Protein AF-A0A2H5V7M3-F1 (afdb_monomer_lite)

Foldseek 3Di:
DLVVLVVVLVVLVVVLVVLVPDPDPPLLVQLSVLQSQLSVLQNQLSVLVSCCVVPVDVVSVVSSVVSNVSSVVSVVVSVVSHDDDD

Secondary structure (DSSP, 8-state):
-HHHHHHHHHHHHHHHHHHHHS---GGGHHHHHHHHHHHHHHHHHHHHHHHHHHH--HHHHHHHHHHHHHHHHHHHHHHHHSPPP-

pLDDT: mean 95.89, std 6.27, range [55.72, 98.75]

Structure (mmCIF, N/CA/C/O backbone):
data_AF-A0A2H5V7M3-F1
#
_entry.id   AF-A0A2H5V7M3-F1
#
loop_
_atom_site.group_PDB
_atom_site.id
_atom_site.type_symbol
_atom_site.label_atom_id
_atom_site.label_alt_id
_atom_site.label_comp_id
_atom_site.label_asym_id
_atom_site.label_entity_id
_atom_site.label_seq_id
_atom_site.pdbx_PDB_ins_code
_atom_site.Cartn_x
_atom_site.Cartn_y
_atom_site.Cartn_z
_atom_site.occupancy
_atom_site.B_iso_or_equiv
_atom_site.auth_seq_id
_atom_site.auth_comp_id
_atom_site.auth_asym_id
_atom_site.auth_atom_id
_atom_site.pdbx_PDB_model_num
ATOM 1 N N . MET A 1 1 ? 4.116 -11.259 -14.638 1.00 84.38 1 MET A N 1
ATOM 2 C CA . MET A 1 1 ? 4.522 -10.292 -13.595 1.00 84.38 1 MET A CA 1
ATOM 3 C C . MET A 1 1 ? 3.590 -9.085 -13.555 1.00 84.38 1 MET A C 1
ATOM 5 O O . MET A 1 1 ? 2.828 -9.014 -12.609 1.00 84.38 1 MET A O 1
ATOM 9 N N . VAL A 1 2 ? 3.541 -8.219 -14.580 1.00 92.56 2 VAL A N 1
ATOM 10 C CA . VAL A 1 2 ? 2.662 -7.019 -14.590 1.00 92.56 2 VAL A CA 1
ATOM 11 C C . VAL A 1 2 ? 1.191 -7.335 -14.279 1.00 92.56 2 VAL A C 1
ATOM 13 O O . VAL A 1 2 ? 0.635 -6.732 -13.377 1.00 92.56 2 VAL A O 1
ATOM 16 N N . ARG A 1 3 ? 0.600 -8.364 -14.908 1.00 94.19 3 ARG A N 1
ATOM 17 C CA . ARG A 1 3 ? -0.783 -8.799 -14.603 1.00 94.19 3 ARG A CA 1
ATOM 18 C C . ARG A 1 3 ? -1.013 -9.184 -13.136 1.00 94.19 3 ARG A C 1
ATOM 20 O O . ARG A 1 3 ? -2.105 -8.988 -12.619 1.00 94.19 3 ARG A O 1
ATOM 27 N N . ALA A 1 4 ? -0.006 -9.763 -12.480 1.00 94.25 4 ALA A N 1
ATOM 28 C CA . ALA A 1 4 ? -0.110 -10.104 -11.064 1.00 94.25 4 ALA A CA 1
ATOM 29 C C . ALA A 1 4 ? -0.083 -8.834 -10.202 1.00 94.25 4 ALA A C 1
ATOM 31 O O . ALA A 1 4 ? -0.868 -8.730 -9.269 1.00 94.25 4 ALA A O 1
ATOM 32 N N . ILE A 1 5 ? 0.749 -7.851 -10.569 1.00 95.62 5 ILE A N 1
ATOM 33 C CA . ILE A 1 5 ? 0.794 -6.540 -9.907 1.00 95.62 5 ILE A CA 1
ATOM 34 C C . ILE A 1 5 ? -0.539 -5.801 -10.089 1.00 95.62 5 ILE A C 1
ATOM 36 O O . ILE A 1 5 ? -1.086 -5.304 -9.112 1.00 95.62 5 ILE A O 1
ATOM 40 N N . ASP A 1 6 ? -1.109 -5.804 -11.298 1.00 96.88 6 ASP A N 1
ATOM 41 C CA . ASP A 1 6 ? -2.429 -5.214 -11.564 1.00 96.88 6 ASP A CA 1
ATOM 42 C C . ASP A 1 6 ? -3.519 -5.848 -10.693 1.00 96.88 6 ASP A C 1
ATOM 44 O O . ASP A 1 6 ? -4.315 -5.141 -10.080 1.00 96.88 6 ASP A O 1
ATOM 48 N N . SER A 1 7 ? -3.519 -7.181 -10.570 1.00 96.88 7 SER A N 1
ATOM 49 C CA . SER A 1 7 ? -4.458 -7.871 -9.684 1.00 96.88 7 SER A CA 1
ATOM 50 C C . SER A 1 7 ? -4.274 -7.488 -8.213 1.00 96.88 7 SER A C 1
ATOM 52 O O . SER A 1 7 ? -5.272 -7.437 -7.495 1.00 96.88 7 SER A O 1
ATOM 54 N N . SER A 1 8 ? -3.042 -7.262 -7.747 1.00 95.56 8 SER A N 1
ATOM 55 C CA . SER A 1 8 ? -2.786 -6.798 -6.377 1.00 95.56 8 SER A CA 1
ATOM 56 C C . SER A 1 8 ? -3.296 -5.374 -6.170 1.00 95.56 8 SER A C 1
ATOM 58 O O . SER A 1 8 ? -4.028 -5.141 -5.214 1.00 95.56 8 SER A O 1
ATOM 60 N N . ILE A 1 9 ? -2.997 -4.456 -7.096 1.00 97.94 9 ILE A N 1
ATOM 61 C CA . ILE A 1 9 ? -3.476 -3.063 -7.077 1.00 97.94 9 ILE A CA 1
ATOM 62 C C . ILE A 1 9 ? -5.005 -3.025 -6.974 1.00 97.94 9 ILE A C 1
ATOM 64 O O . ILE A 1 9 ? -5.543 -2.386 -6.072 1.00 97.94 9 ILE A O 1
ATOM 68 N N . SER A 1 10 ? -5.715 -3.762 -7.837 1.00 98.00 10 SER A N 1
ATOM 69 C CA . SER A 1 10 ? -7.183 -3.806 -7.800 1.00 98.00 10 SER A CA 1
ATOM 70 C C . SER A 1 10 ? -7.717 -4.325 -6.464 1.00 98.00 10 SER A C 1
ATOM 72 O O . SER A 1 10 ? -8.627 -3.729 -5.896 1.00 98.00 10 SER A O 1
ATOM 74 N N . ARG A 1 11 ? -7.126 -5.395 -5.917 1.00 97.81 11 ARG A N 1
ATOM 75 C CA . ARG A 1 11 ? -7.554 -5.960 -4.627 1.00 97.81 11 ARG A CA 1
ATOM 76 C C . ARG A 1 11 ? -7.310 -5.007 -3.462 1.00 97.81 11 ARG A C 1
ATOM 78 O O . ARG A 1 11 ? -8.172 -4.886 -2.599 1.00 97.81 11 ARG A O 1
ATOM 85 N N . ILE A 1 12 ? -6.162 -4.332 -3.430 1.00 98.19 12 ILE A N 1
ATOM 86 C CA . ILE A 1 12 ? -5.849 -3.354 -2.381 1.00 98.19 12 ILE A CA 1
ATOM 87 C C . ILE A 1 12 ? -6.841 -2.190 -2.446 1.00 98.19 12 ILE A C 1
ATOM 89 O O . ILE A 1 12 ? -7.413 -1.824 -1.419 1.00 98.19 12 ILE A O 1
ATOM 93 N N . GLN A 1 13 ? -7.125 -1.672 -3.646 1.00 98.38 13 GLN A N 1
ATOM 94 C CA . GLN A 1 13 ? -8.121 -0.616 -3.833 1.00 98.38 13 GLN A CA 1
ATOM 95 C C . GLN A 1 13 ? -9.510 -1.045 -3.335 1.00 98.38 13 GLN A C 1
ATOM 97 O O . GLN A 1 13 ? -10.157 -0.297 -2.606 1.00 98.38 13 GLN A O 1
ATOM 102 N N . GLU A 1 14 ? -9.949 -2.268 -3.646 1.00 98.12 14 GLU A N 1
ATOM 103 C CA . GLU A 1 14 ? -11.219 -2.804 -3.139 1.00 98.12 14 GLU A CA 1
ATOM 104 C C . GLU A 1 14 ? -11.267 -2.867 -1.605 1.00 98.12 14 GLU A C 1
ATOM 106 O O . GLU A 1 14 ? -12.317 -2.624 -1.005 1.00 98.12 14 GLU A O 1
ATOM 111 N N . VAL A 1 15 ? -10.153 -3.210 -0.948 1.00 97.81 15 VAL A N 1
ATOM 112 C CA . VAL A 1 15 ? -10.074 -3.226 0.520 1.00 97.81 15 VAL A CA 1
ATOM 113 C C . VAL A 1 15 ? -10.138 -1.804 1.077 1.00 97.81 15 VAL A C 1
ATOM 115 O O . VAL A 1 15 ? -10.901 -1.568 2.013 1.00 97.81 15 VAL A O 1
ATOM 118 N N . ILE A 1 16 ? -9.418 -0.844 0.488 1.00 98.12 16 ILE A N 1
ATOM 119 C CA . ILE A 1 16 ? -9.482 0.575 0.880 1.00 98.12 16 ILE A CA 1
ATOM 120 C C . ILE A 1 16 ? -10.915 1.107 0.751 1.00 98.12 16 ILE A C 1
ATOM 122 O O . ILE A 1 16 ? -11.430 1.743 1.674 1.00 98.12 16 ILE A O 1
ATOM 126 N N . ASP A 1 17 ? -11.593 0.801 -0.354 1.00 97.75 17 ASP A N 1
ATOM 127 C CA . ASP A 1 17 ? -12.973 1.224 -0.594 1.00 97.75 17 ASP A CA 1
ATOM 128 C C . ASP A 1 17 ? -13.940 0.634 0.438 1.00 97.75 17 ASP A C 1
ATOM 130 O O . ASP A 1 17 ? -14.844 1.329 0.908 1.00 97.75 17 ASP A O 1
ATOM 134 N N . LYS A 1 18 ? -13.739 -0.631 0.834 1.00 97.00 18 LYS A N 1
ATOM 135 C CA . LYS A 1 18 ? -14.500 -1.264 1.922 1.00 97.00 18 LYS A CA 1
ATOM 136 C C . LYS A 1 18 ? -14.229 -0.578 3.260 1.00 97.00 18 LYS A C 1
ATOM 138 O O . LYS A 1 18 ? -15.183 -0.240 3.954 1.00 97.00 18 LYS A O 1
ATOM 143 N N . LEU A 1 19 ? -12.964 -0.313 3.599 1.00 96.00 19 LEU A N 1
ATOM 144 C CA . LEU A 1 19 ? -12.585 0.388 4.834 1.00 96.00 19 LEU A CA 1
ATOM 145 C C . LEU A 1 19 ? -13.219 1.777 4.935 1.00 96.00 19 LEU A C 1
ATOM 147 O O . LEU A 1 19 ? -13.654 2.171 6.012 1.00 96.00 19 LEU A O 1
ATOM 151 N N . ASN A 1 20 ? -13.322 2.502 3.822 1.00 94.50 20 ASN A N 1
ATOM 152 C CA . ASN A 1 20 ? -13.932 3.832 3.790 1.00 94.50 20 ASN A CA 1
ATOM 153 C C . ASN A 1 20 ? -15.453 3.833 3.996 1.00 94.50 20 ASN A C 1
ATOM 155 O O . ASN A 1 20 ? -16.015 4.879 4.310 1.00 94.50 20 ASN A O 1
ATOM 159 N N . ARG A 1 21 ? -16.121 2.691 3.805 1.00 95.88 21 ARG A N 1
ATOM 160 C CA . ARG A 1 21 ? -17.580 2.544 3.948 1.00 95.88 21 ARG A CA 1
ATOM 161 C C . ARG A 1 21 ? -17.991 1.839 5.237 1.00 95.88 21 ARG A C 1
ATOM 163 O O . ARG A 1 21 ? -19.182 1.765 5.523 1.00 95.88 21 ARG A O 1
ATOM 170 N N . LEU A 1 22 ? -17.034 1.279 5.973 1.00 93.81 22 LEU A N 1
ATOM 171 C CA . LEU A 1 22 ? -17.305 0.596 7.228 1.00 93.81 22 LEU A CA 1
ATOM 172 C C . LEU A 1 22 ? -17.679 1.608 8.310 1.00 93.81 22 LEU A C 1
ATOM 174 O O . LEU A 1 22 ? -16.996 2.615 8.500 1.00 93.81 22 LEU A O 1
ATOM 178 N N . ASP A 1 23 ? -18.737 1.296 9.052 1.00 95.88 23 ASP A N 1
ATOM 179 C CA . ASP A 1 23 ? -19.013 1.9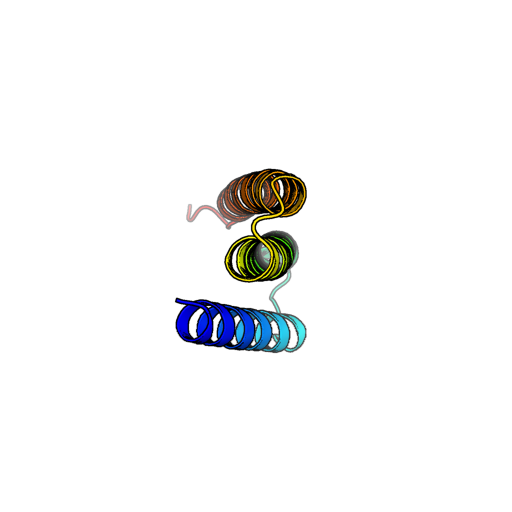63 10.317 1.00 95.88 23 ASP A CA 1
ATOM 180 C C . ASP A 1 23 ? -18.095 1.363 11.386 1.00 95.88 23 ASP A C 1
ATOM 182 O O . ASP A 1 23 ? -18.261 0.221 11.820 1.00 95.88 23 ASP A O 1
ATOM 186 N N . VAL A 1 24 ? -17.040 2.102 11.721 1.00 94.19 24 VAL A N 1
ATOM 187 C CA . VAL A 1 24 ? -15.977 1.636 12.611 1.00 94.19 24 VAL A CA 1
ATOM 188 C C . VAL A 1 24 ? -16.286 2.088 14.039 1.00 94.19 24 VAL A C 1
ATOM 190 O O . VAL A 1 24 ? -16.352 3.300 14.277 1.00 94.19 24 VAL A O 1
ATOM 193 N N . PRO A 1 25 ? -16.391 1.161 15.011 1.00 94.88 25 PRO A N 1
ATOM 194 C CA . PRO A 1 25 ? -16.582 1.524 16.410 1.00 94.88 25 PRO A CA 1
ATOM 195 C C . PRO A 1 25 ? -15.453 2.427 16.923 1.00 94.88 25 PRO A C 1
ATOM 197 O O . PRO A 1 25 ? -14.299 2.291 16.510 1.00 94.88 25 PRO A O 1
ATOM 200 N N . ASP A 1 26 ? -15.765 3.337 17.850 1.00 94.38 26 ASP A N 1
ATOM 201 C CA . ASP A 1 26 ? -14.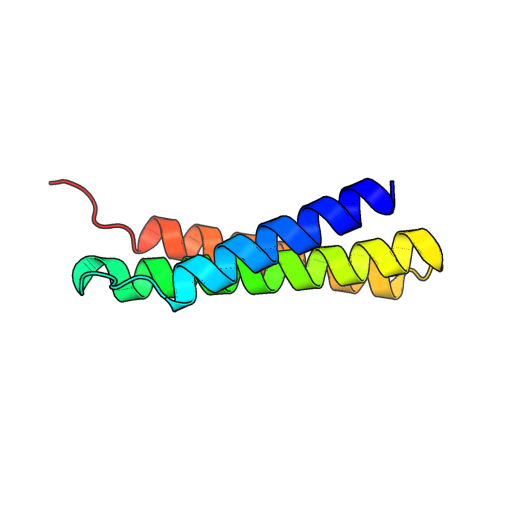835 4.384 18.304 1.00 94.38 26 ASP A CA 1
ATOM 202 C C . ASP A 1 26 ? -13.480 3.848 18.781 1.00 94.38 26 ASP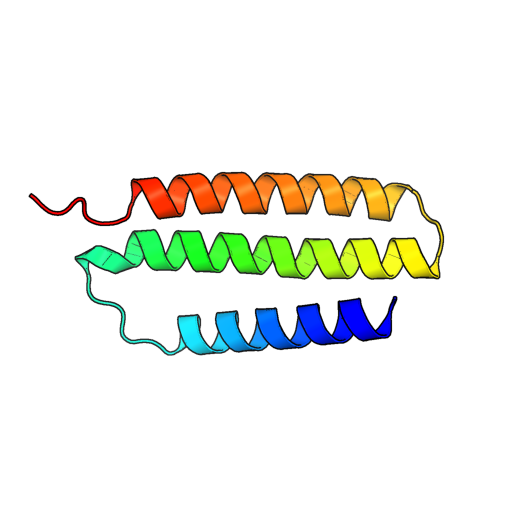 A C 1
ATOM 204 O O . ASP A 1 26 ? -12.434 4.412 18.452 1.00 94.38 26 ASP A O 1
ATOM 208 N N . ASN A 1 27 ? -13.482 2.714 19.484 1.00 93.94 27 ASN A N 1
ATOM 209 C CA . ASN A 1 27 ? -12.273 2.059 19.981 1.00 93.94 27 ASN A CA 1
ATOM 210 C C . ASN A 1 27 ? -11.369 1.482 18.873 1.00 93.94 27 ASN A C 1
ATOM 212 O O . ASN A 1 27 ? -10.197 1.228 19.133 1.00 93.94 27 ASN A O 1
ATOM 216 N N . TYR A 1 28 ? -11.870 1.317 17.645 1.00 95.62 28 TYR A N 1
ATOM 217 C CA . TYR A 1 28 ? -11.102 0.840 16.489 1.00 95.62 28 TYR A CA 1
ATOM 218 C C . TYR A 1 28 ? -10.829 1.926 15.441 1.00 95.62 28 TYR A C 1
ATOM 220 O O . TYR A 1 28 ? -10.099 1.662 14.481 1.00 95.62 28 TYR A O 1
ATOM 228 N N . LYS A 1 29 ? -11.365 3.148 15.585 1.00 94.94 29 LYS A N 1
ATOM 229 C CA . LYS A 1 29 ? -11.238 4.210 14.565 1.00 94.94 29 LYS A CA 1
ATOM 230 C C . LYS A 1 29 ? -9.787 4.544 14.228 1.00 94.94 29 LYS A C 1
ATOM 232 O O . LYS A 1 29 ? -9.429 4.615 13.054 1.00 94.94 29 LYS A O 1
ATOM 237 N N . GLN A 1 30 ? -8.935 4.712 15.239 1.00 96.06 30 GLN A N 1
ATOM 238 C CA . GLN A 1 30 ? -7.525 5.053 15.016 1.00 96.06 30 GLN A CA 1
ATOM 239 C C . GLN A 1 30 ? -6.741 3.895 14.390 1.00 96.06 30 GLN A C 1
ATOM 241 O O . GLN A 1 30 ? -5.959 4.120 13.466 1.00 96.06 30 GLN A O 1
ATOM 246 N N . ALA A 1 31 ? -6.981 2.664 14.855 1.00 96.88 31 ALA A N 1
ATOM 247 C CA . ALA A 1 31 ? -6.373 1.466 14.284 1.00 96.88 31 ALA A CA 1
ATOM 248 C C . ALA A 1 31 ? -6.778 1.311 12.811 1.00 96.88 31 ALA A C 1
ATOM 250 O O . ALA A 1 31 ? -5.923 1.184 11.939 1.00 96.88 31 ALA A O 1
ATOM 251 N N . THR A 1 32 ? -8.068 1.444 12.508 1.00 96.69 32 THR A N 1
ATOM 252 C CA . THR A 1 32 ? -8.583 1.340 11.138 1.00 96.69 32 THR A CA 1
ATOM 253 C C . THR A 1 32 ? -8.033 2.441 10.231 1.00 96.69 32 THR A C 1
ATOM 255 O O . THR A 1 32 ? -7.686 2.175 9.082 1.00 96.69 32 THR A O 1
ATOM 258 N N . ALA A 1 33 ? -7.873 3.667 10.740 1.00 97.06 33 ALA A N 1
ATOM 259 C CA . ALA A 1 33 ? -7.246 4.748 9.983 1.00 97.06 33 ALA A CA 1
ATOM 260 C C . ALA A 1 33 ? -5.763 4.470 9.681 1.00 97.06 33 ALA A C 1
ATOM 262 O O . ALA A 1 33 ? -5.303 4.770 8.579 1.00 97.06 33 ALA A O 1
ATOM 263 N N . ALA A 1 34 ? -5.022 3.887 10.632 1.00 98.06 34 ALA A N 1
ATOM 264 C CA . ALA A 1 34 ? -3.636 3.471 10.422 1.00 98.06 34 ALA A CA 1
ATOM 265 C C . ALA A 1 34 ? -3.539 2.321 9.409 1.00 98.06 34 ALA A C 1
ATOM 267 O O . ALA A 1 34 ? -2.719 2.391 8.500 1.00 98.06 34 ALA A O 1
ATOM 268 N N . PHE A 1 35 ? -4.422 1.325 9.501 1.00 98.06 35 PHE A N 1
ATOM 269 C CA . PHE A 1 35 ? -4.471 0.223 8.543 1.00 98.06 35 PHE A CA 1
ATOM 270 C C . PHE A 1 35 ? -4.800 0.708 7.128 1.00 98.06 35 PHE A C 1
ATOM 272 O O . PHE A 1 35 ? -4.125 0.341 6.172 1.00 98.06 35 PHE A O 1
ATOM 279 N N . ARG A 1 36 ? -5.768 1.623 6.982 1.00 98.25 36 ARG A N 1
ATOM 280 C CA . ARG A 1 36 ? -6.057 2.243 5.683 1.00 98.25 36 ARG A CA 1
ATOM 281 C C . ARG A 1 36 ? -4.833 2.965 5.119 1.00 98.25 36 ARG A C 1
ATOM 283 O O . ARG A 1 36 ? -4.540 2.818 3.940 1.00 98.25 36 ARG A O 1
ATOM 290 N N . LYS A 1 37 ? -4.111 3.726 5.949 1.00 98.56 37 LYS A N 1
ATOM 291 C CA . LYS A 1 37 ? -2.878 4.407 5.525 1.00 98.56 37 LYS A CA 1
ATOM 292 C C . LYS A 1 37 ? -1.799 3.424 5.077 1.00 98.56 37 LYS A C 1
ATOM 294 O O . LYS A 1 37 ? -1.155 3.695 4.072 1.00 98.56 37 LYS A O 1
ATOM 299 N N . SER A 1 38 ? -1.647 2.295 5.769 1.00 98.69 38 SER A N 1
ATOM 300 C CA . SER A 1 38 ? -0.754 1.215 5.336 1.00 98.69 38 SER A CA 1
ATOM 301 C C . SER A 1 38 ? -1.091 0.753 3.914 1.00 98.69 38 SER A C 1
ATOM 303 O O . SER A 1 38 ? -0.247 0.827 3.026 1.00 98.69 38 SER A O 1
ATOM 305 N N . LEU A 1 39 ? -2.360 0.424 3.654 1.00 98.62 39 LEU A N 1
ATOM 306 C CA . LEU A 1 39 ? -2.819 -0.016 2.333 1.00 98.62 39 LEU A CA 1
ATOM 307 C C . LEU A 1 39 ? -2.677 1.060 1.245 1.00 98.62 39 LEU A C 1
ATOM 309 O O . LEU A 1 39 ? -2.357 0.740 0.105 1.00 98.62 39 LEU A O 1
ATOM 313 N N . GLU A 1 40 ? -2.907 2.337 1.569 1.00 98.69 40 GLU A N 1
ATOM 314 C CA . GLU A 1 40 ? -2.686 3.451 0.633 1.00 98.69 40 GLU A CA 1
ATOM 315 C C . GLU A 1 40 ? -1.215 3.535 0.188 1.00 98.69 40 GLU A C 1
ATOM 317 O O . GLU A 1 40 ? -0.943 3.827 -0.978 1.00 98.69 40 GLU A O 1
ATOM 322 N N . HIS A 1 41 ? -0.272 3.278 1.099 1.00 98.75 41 HIS A N 1
ATOM 323 C CA . HIS A 1 41 ? 1.157 3.217 0.790 1.00 98.75 41 HIS A CA 1
ATOM 324 C C . HIS A 1 41 ? 1.521 1.930 0.035 1.00 98.75 41 HIS A C 1
ATOM 326 O O . HIS A 1 41 ? 2.258 1.992 -0.947 1.00 98.75 41 HIS A O 1
ATOM 332 N N . GLU A 1 42 ? 0.935 0.784 0.391 1.00 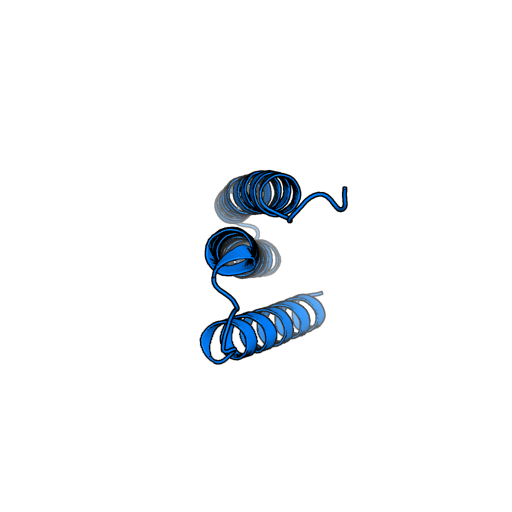98.50 42 GLU A N 1
ATOM 333 C CA . GLU A 1 42 ? 1.136 -0.474 -0.339 1.00 98.50 42 GLU A CA 1
ATOM 334 C C . GLU A 1 42 ? 0.681 -0.350 -1.804 1.00 98.50 42 GLU A C 1
ATOM 336 O O . GLU A 1 42 ? 1.395 -0.757 -2.725 1.00 98.50 42 GLU A O 1
ATOM 341 N N . LEU A 1 43 ? -0.477 0.281 -2.031 1.00 98.56 43 LEU A N 1
ATOM 342 C CA . LEU A 1 43 ? -1.020 0.567 -3.358 1.00 98.56 43 LEU A CA 1
ATOM 343 C C . LEU A 1 43 ? -0.036 1.390 -4.201 1.00 98.56 43 LEU A C 1
ATOM 345 O O . LEU A 1 43 ? 0.342 0.965 -5.294 1.00 98.56 43 LEU A O 1
ATOM 349 N N . LYS A 1 44 ? 0.420 2.534 -3.673 1.00 98.56 44 LYS A N 1
ATOM 350 C CA . LYS A 1 44 ? 1.406 3.403 -4.339 1.00 98.56 44 LYS A CA 1
ATOM 351 C C . LYS A 1 44 ? 2.717 2.676 -4.599 1.00 98.56 44 LYS A C 1
ATOM 353 O O . LYS A 1 44 ? 3.288 2.791 -5.683 1.00 98.56 44 LYS A O 1
ATOM 358 N N . GLY A 1 45 ? 3.175 1.884 -3.633 1.00 98.38 45 GLY A N 1
ATOM 359 C CA . GLY A 1 45 ? 4.344 1.033 -3.788 1.00 98.38 45 GLY A CA 1
ATOM 360 C C . GLY A 1 45 ? 4.198 0.116 -5.001 1.00 98.38 45 GLY A C 1
ATOM 361 O O . GLY A 1 45 ? 5.068 0.102 -5.871 1.00 98.38 45 GLY A O 1
ATOM 362 N N . TYR A 1 46 ? 3.083 -0.604 -5.125 1.00 98.25 46 TYR A N 1
ATOM 363 C CA . TYR A 1 46 ? 2.863 -1.467 -6.285 1.00 98.25 46 TYR A CA 1
ATOM 364 C C . TYR A 1 46 ? 2.747 -0.706 -7.609 1.00 98.25 46 TYR A C 1
ATOM 366 O O . TYR A 1 46 ? 3.187 -1.230 -8.635 1.00 98.25 46 TYR A O 1
ATOM 374 N N . GLU A 1 47 ? 2.219 0.519 -7.617 1.00 98.38 47 GLU A N 1
ATOM 375 C CA . GLU A 1 47 ? 2.225 1.373 -8.810 1.00 98.38 47 GLU A CA 1
ATOM 376 C C . GLU A 1 47 ? 3.654 1.718 -9.252 1.00 98.38 47 GLU A C 1
ATOM 378 O O . GLU A 1 47 ? 3.988 1.542 -10.428 1.00 98.38 47 GLU A O 1
ATOM 383 N N . HIS A 1 48 ? 4.518 2.125 -8.319 1.00 98.50 48 HIS A N 1
ATOM 384 C CA . HIS A 1 48 ? 5.940 2.365 -8.577 1.00 98.50 48 HIS A CA 1
ATOM 385 C C . HIS A 1 48 ? 6.661 1.085 -9.017 1.00 98.50 48 HIS A C 1
ATOM 387 O O . HIS A 1 48 ? 7.357 1.061 -10.033 1.00 98.50 48 HIS A O 1
ATOM 393 N N . PHE A 1 49 ? 6.417 -0.038 -8.340 1.00 98.12 49 PHE A N 1
ATOM 394 C CA . PHE A 1 49 ? 7.016 -1.316 -8.711 1.00 98.12 49 PHE A CA 1
ATOM 395 C C . PHE A 1 49 ? 6.588 -1.771 -10.114 1.00 98.12 49 PHE A C 1
ATOM 397 O O . PHE A 1 49 ? 7.411 -2.255 -10.894 1.00 98.12 49 PHE A O 1
ATOM 404 N N . LYS A 1 50 ? 5.319 -1.564 -10.487 1.00 98.25 50 LYS A N 1
ATOM 405 C CA . LYS A 1 50 ? 4.834 -1.806 -11.851 1.00 98.25 50 LYS A CA 1
ATOM 406 C C . LYS A 1 50 ? 5.590 -0.949 -12.863 1.00 98.25 50 LYS A C 1
ATOM 408 O O . LYS A 1 50 ? 6.023 -1.485 -13.886 1.00 98.25 50 LYS A O 1
ATOM 413 N N . ARG A 1 51 ? 5.754 0.351 -12.592 1.00 98.31 51 ARG A N 1
ATOM 414 C CA . ARG A 1 51 ? 6.505 1.268 -13.463 1.00 98.31 51 ARG A CA 1
ATOM 415 C C . ARG A 1 51 ? 7.944 0.800 -13.628 1.00 98.31 51 ARG A C 1
ATOM 417 O O . ARG A 1 51 ? 8.357 0.616 -14.766 1.00 98.31 51 ARG A O 1
ATOM 424 N N . PHE A 1 52 ? 8.638 0.459 -12.542 1.00 98.12 52 PHE A N 1
ATOM 425 C CA . PHE A 1 52 ? 9.976 -0.140 -12.594 1.00 98.12 52 PHE A CA 1
ATOM 426 C C . PHE A 1 52 ? 10.021 -1.405 -13.466 1.00 98.12 52 PHE A C 1
ATOM 428 O O . PHE A 1 52 ? 10.898 -1.551 -14.317 1.00 98.12 52 PHE A O 1
ATOM 435 N N . VAL A 1 53 ? 9.070 -2.331 -13.298 1.00 97.38 53 VAL A N 1
ATOM 436 C CA . VAL A 1 53 ? 9.034 -3.575 -14.085 1.00 97.38 53 VAL A CA 1
ATOM 437 C C . VAL A 1 53 ? 8.933 -3.289 -15.586 1.00 97.38 53 VAL A C 1
ATOM 439 O O . VAL A 1 53 ? 9.577 -4.001 -16.366 1.00 97.38 53 VAL A O 1
ATOM 442 N N . VAL A 1 54 ? 8.164 -2.265 -15.972 1.00 97.19 54 VAL A N 1
ATOM 443 C CA . VAL A 1 54 ? 7.929 -1.857 -17.365 1.00 97.19 54 VAL A CA 1
ATOM 444 C C . VAL A 1 54 ? 9.085 -1.028 -17.935 1.00 97.19 54 VAL A C 1
ATOM 446 O O . VAL A 1 54 ? 9.551 -1.337 -19.028 1.00 97.19 54 VAL A O 1
ATOM 449 N N . SER A 1 55 ? 9.552 0.002 -17.224 1.00 96.88 55 SER A N 1
ATOM 450 C CA . SER A 1 55 ? 10.520 0.989 -17.730 1.00 96.88 55 SER A CA 1
ATOM 451 C C . SER A 1 55 ? 11.979 0.668 -17.408 1.00 96.88 55 SER A C 1
ATOM 453 O O . SER A 1 55 ? 12.870 1.188 -18.071 1.00 96.88 55 SER A O 1
ATOM 455 N N . LYS A 1 56 ? 12.231 -0.174 -16.396 1.00 96.75 56 LYS A N 1
ATOM 456 C CA . LYS A 1 56 ? 13.550 -0.398 -15.773 1.00 96.75 56 LYS A CA 1
ATOM 457 C C . LYS A 1 56 ? 14.168 0.850 -15.129 1.00 96.75 56 LYS A C 1
ATOM 459 O O . LYS A 1 56 ? 15.355 0.832 -14.819 1.00 96.75 56 LYS A O 1
ATOM 464 N N . ASP A 1 57 ? 13.376 1.893 -14.881 1.00 97.50 57 ASP A N 1
ATOM 465 C CA . ASP A 1 57 ? 13.829 3.090 -14.168 1.00 97.50 57 ASP A CA 1
ATOM 466 C C . ASP A 1 57 ? 14.060 2.781 -12.683 1.00 97.50 57 ASP A C 1
ATOM 468 O O . ASP A 1 57 ? 13.130 2.458 -11.945 1.00 97.50 57 ASP A O 1
ATOM 472 N N . THR A 1 58 ? 15.307 2.883 -12.229 1.00 97.62 58 THR A N 1
ATOM 473 C CA . THR A 1 58 ? 15.689 2.585 -10.845 1.00 97.62 58 THR A CA 1
ATOM 474 C C . THR A 1 58 ? 15.105 3.572 -9.838 1.00 97.62 58 THR A C 1
ATOM 476 O O . THR A 1 58 ? 14.928 3.191 -8.684 1.00 97.62 58 THR A O 1
ATOM 479 N N . ASN A 1 59 ? 14.725 4.783 -10.255 1.00 98.38 59 ASN A N 1
ATOM 480 C CA . ASN A 1 59 ? 14.040 5.729 -9.371 1.00 98.38 59 ASN A CA 1
ATOM 481 C C . ASN A 1 59 ? 12.684 5.175 -8.917 1.00 98.38 59 ASN A C 1
ATOM 483 O O . ASN A 1 59 ? 12.325 5.289 -7.750 1.00 98.38 59 ASN A O 1
ATOM 487 N N . GLU A 1 60 ? 11.962 4.493 -9.810 1.00 98.50 60 GLU A N 1
ATOM 488 C CA . GLU A 1 60 ? 10.693 3.833 -9.483 1.00 98.50 60 GLU A CA 1
ATOM 489 C C . GLU A 1 60 ? 10.890 2.701 -8.463 1.00 98.50 60 GLU A C 1
ATOM 491 O O . GLU A 1 60 ? 10.048 2.478 -7.594 1.00 98.50 60 GLU A O 1
ATOM 496 N N . LEU A 1 61 ? 12.034 2.009 -8.505 1.00 97.88 61 LEU A N 1
ATOM 497 C CA . LEU A 1 61 ? 12.371 1.014 -7.488 1.00 97.88 61 LEU A CA 1
ATOM 498 C C . LEU A 1 61 ? 12.669 1.663 -6.127 1.00 97.88 61 LEU A C 1
ATOM 500 O O . LEU A 1 61 ? 12.319 1.094 -5.093 1.00 97.88 61 LEU A O 1
ATOM 504 N N . ASP A 1 62 ? 13.299 2.834 -6.106 1.00 98.56 62 ASP A N 1
ATOM 505 C CA . ASP A 1 62 ? 13.564 3.556 -4.861 1.00 98.56 62 ASP A CA 1
ATOM 506 C C . ASP A 1 62 ? 12.285 4.158 -4.266 1.00 98.56 62 ASP A C 1
ATOM 508 O O . ASP A 1 62 ? 12.066 4.036 -3.059 1.00 98.56 62 ASP A O 1
ATOM 512 N N . TYR A 1 63 ? 11.375 4.683 -5.094 1.00 98.62 63 TYR A N 1
ATOM 513 C C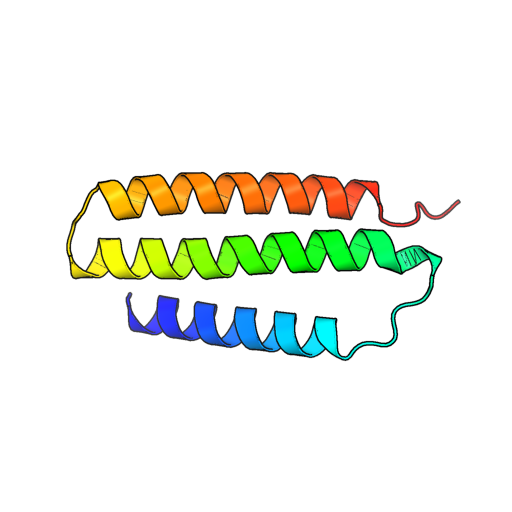A . TYR A 1 63 ? 10.042 5.091 -4.639 1.00 98.62 63 TYR A CA 1
ATOM 514 C C . TYR A 1 63 ? 9.244 3.915 -4.073 1.00 98.62 63 TYR A C 1
ATOM 516 O O . TYR A 1 63 ? 8.657 4.043 -2.999 1.00 98.62 63 TYR A O 1
ATOM 524 N N . PHE A 1 64 ? 9.293 2.743 -4.717 1.00 98.38 64 PHE A N 1
ATOM 525 C CA . PHE A 1 64 ? 8.686 1.531 -4.163 1.00 98.38 64 PHE A CA 1
ATOM 526 C C . PHE A 1 64 ? 9.214 1.213 -2.758 1.00 98.38 64 PHE A C 1
ATOM 528 O O . PHE A 1 64 ? 8.420 0.943 -1.861 1.00 98.38 64 PHE A O 1
ATOM 535 N N . LYS A 1 65 ? 10.535 1.268 -2.537 1.00 98.44 65 LYS A N 1
ATOM 536 C CA . LYS A 1 65 ? 11.126 0.998 -1.213 1.00 98.44 65 LYS A CA 1
ATOM 537 C C . LYS A 1 65 ? 10.649 1.992 -0.153 1.00 98.44 65 LYS A C 1
ATOM 539 O O . LYS A 1 65 ? 10.399 1.584 0.978 1.00 98.44 65 LYS A O 1
ATOM 544 N N . ILE A 1 66 ? 10.524 3.273 -0.509 1.00 98.69 66 ILE A N 1
ATOM 545 C CA . ILE A 1 66 ? 10.025 4.316 0.399 1.00 98.69 66 ILE A CA 1
ATOM 546 C C . ILE A 1 66 ? 8.576 4.019 0.799 1.00 98.69 66 ILE A C 1
ATOM 548 O O . ILE A 1 66 ? 8.265 3.962 1.987 1.00 98.69 66 ILE A O 1
ATOM 552 N N . GLU A 1 67 ? 7.703 3.772 -0.177 1.00 98.69 67 GLU A N 1
ATOM 553 C CA . GLU A 1 67 ? 6.293 3.449 0.073 1.00 98.69 67 GLU A CA 1
ATOM 554 C C . GLU A 1 67 ? 6.137 2.136 0.862 1.00 98.69 67 GLU A C 1
ATOM 556 O O . GLU A 1 67 ? 5.321 2.036 1.782 1.00 98.69 67 GLU A O 1
ATOM 561 N N . PHE A 1 68 ? 6.982 1.141 0.586 1.00 98.25 68 PHE A N 1
ATOM 562 C CA . PHE A 1 68 ? 7.000 -0.110 1.336 1.00 98.25 68 PHE A CA 1
ATOM 563 C C . PHE A 1 68 ? 7.418 0.098 2.799 1.00 98.25 68 PHE A C 1
ATOM 565 O O . PHE A 1 68 ? 6.801 -0.461 3.702 1.00 98.25 68 PHE A O 1
ATOM 572 N N . GLN A 1 69 ? 8.412 0.950 3.068 1.00 98.69 69 GLN A N 1
ATOM 573 C CA . GLN A 1 69 ? 8.787 1.290 4.442 1.00 98.69 69 GLN A CA 1
ATOM 574 C C . GLN A 1 69 ? 7.637 1.983 5.189 1.00 98.69 69 GLN A C 1
ATOM 576 O O . GLN A 1 69 ? 7.354 1.636 6.336 1.00 98.69 69 GLN A O 1
ATOM 581 N N . LEU A 1 70 ? 6.931 2.908 4.530 1.00 98.69 70 LEU A N 1
ATOM 582 C CA . LEU A 1 70 ? 5.767 3.582 5.111 1.00 98.69 70 LEU A CA 1
ATOM 583 C C . LEU A 1 70 ? 4.627 2.601 5.410 1.00 98.69 70 LEU A C 1
ATOM 585 O O . LEU A 1 70 ? 4.013 2.701 6.471 1.00 98.69 70 LEU A O 1
ATOM 589 N N . THR A 1 71 ? 4.393 1.623 4.530 1.00 98.56 71 THR A N 1
ATOM 590 C CA . THR A 1 71 ? 3.447 0.515 4.763 1.00 98.56 71 THR A CA 1
ATOM 591 C C . THR A 1 71 ? 3.761 -0.177 6.094 1.00 98.56 71 THR A C 1
ATOM 593 O O . THR A 1 71 ? 2.925 -0.217 6.996 1.00 98.56 71 THR A O 1
ATOM 596 N N . LEU A 1 72 ? 5.015 -0.604 6.286 1.00 98.44 72 LEU A N 1
ATOM 597 C CA . LEU A 1 72 ? 5.453 -1.283 7.511 1.00 98.44 72 LEU A CA 1
ATOM 598 C C . LEU A 1 72 ? 5.331 -0.409 8.768 1.00 98.44 72 LEU A C 1
ATOM 600 O O . LEU A 1 72 ? 5.017 -0.911 9.851 1.00 98.44 72 LEU A O 1
ATOM 604 N N . ASP A 1 73 ? 5.593 0.891 8.658 1.00 98.62 73 ASP A N 1
ATOM 605 C CA . ASP A 1 73 ? 5.481 1.810 9.792 1.00 98.62 73 ASP A CA 1
ATOM 606 C C . ASP A 1 73 ? 4.017 2.012 10.212 1.00 98.62 73 ASP A C 1
ATOM 608 O O . ASP A 1 73 ? 3.707 2.036 11.411 1.00 98.62 73 ASP A O 1
ATOM 612 N N . TYR A 1 74 ? 3.096 2.074 9.246 1.00 98.56 74 TYR A N 1
ATOM 613 C CA . TYR A 1 74 ? 1.663 2.113 9.525 1.00 98.56 74 TYR A CA 1
ATOM 614 C C . TYR A 1 74 ? 1.106 0.772 10.005 1.00 98.56 74 TYR A C 1
ATOM 616 O O . TYR A 1 74 ? 0.240 0.788 10.878 1.00 98.56 74 TYR A O 1
ATOM 624 N N . ASP A 1 75 ? 1.632 -0.366 9.548 1.00 98.06 75 ASP A N 1
ATOM 625 C CA . ASP A 1 75 ? 1.279 -1.686 10.086 1.00 98.06 75 ASP A CA 1
ATOM 626 C C . ASP A 1 75 ? 1.665 -1.808 11.560 1.00 98.06 75 ASP A C 1
ATOM 628 O O . ASP A 1 75 ? 0.847 -2.189 12.399 1.00 98.06 75 ASP A O 1
ATOM 632 N N . LYS A 1 76 ? 2.887 -1.398 11.922 1.00 98.06 76 LYS A N 1
ATOM 633 C CA . LYS A 1 76 ? 3.311 -1.338 13.332 1.00 98.06 76 LYS A CA 1
ATOM 634 C C . LYS A 1 76 ? 2.390 -0.435 14.146 1.00 98.06 76 LYS A C 1
ATOM 636 O O . LYS A 1 76 ? 1.993 -0.788 15.256 1.00 98.06 76 LYS A O 1
ATOM 641 N N . LYS A 1 77 ? 2.034 0.735 13.604 1.00 97.69 77 LYS A N 1
ATOM 6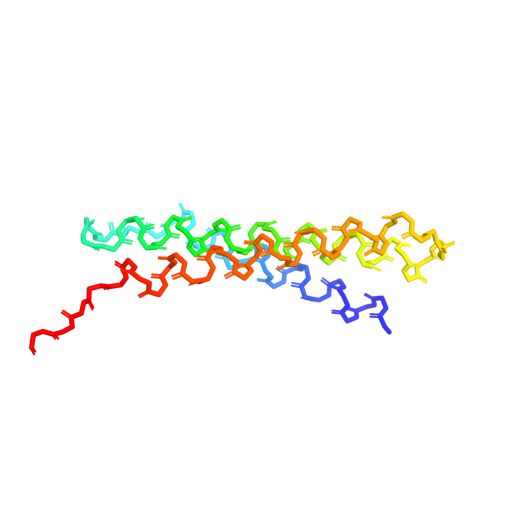42 C CA . LYS A 1 77 ? 1.105 1.662 14.258 1.00 97.69 77 LYS A CA 1
ATOM 643 C C . LYS A 1 77 ? -0.282 1.041 14.432 1.00 97.69 77 LYS A C 1
ATOM 645 O O . LYS A 1 77 ? -0.845 1.157 15.514 1.00 97.69 77 LYS A O 1
ATOM 650 N N . PHE A 1 78 ? -0.811 0.371 13.412 1.00 97.12 78 PHE A N 1
ATOM 651 C CA . PHE A 1 78 ? -2.079 -0.353 13.470 1.00 97.12 78 PHE A CA 1
ATOM 652 C C . PHE A 1 78 ? -2.072 -1.391 14.595 1.00 97.12 78 PHE A C 1
ATOM 654 O O . PHE A 1 78 ? -2.939 -1.339 15.465 1.00 97.12 78 PHE A O 1
ATOM 661 N N . LEU A 1 79 ? -1.057 -2.258 14.636 1.00 95.75 79 LEU A N 1
ATOM 662 C CA . LEU A 1 79 ? -0.923 -3.297 15.660 1.00 95.75 79 LEU A CA 1
ATOM 663 C C . LEU A 1 79 ? -0.845 -2.716 17.079 1.00 95.75 79 LEU A C 1
ATOM 665 O O . LEU A 1 79 ? -1.429 -3.269 18.005 1.00 95.75 79 LEU A O 1
ATOM 669 N N . ASN A 1 80 ? -0.171 -1.576 17.249 1.00 96.19 80 ASN A N 1
ATOM 670 C CA . ASN A 1 80 ? -0.074 -0.889 18.540 1.00 96.19 80 ASN A CA 1
ATOM 671 C C . ASN A 1 80 ? -1.376 -0.199 18.978 1.00 96.19 80 ASN A C 1
ATOM 673 O O . ASN A 1 80 ? -1.551 0.057 20.168 1.00 96.19 80 ASN A O 1
ATOM 677 N N . LEU A 1 81 ? -2.259 0.128 18.030 1.00 95.75 81 LEU A N 1
ATOM 678 C CA . LEU A 1 81 ? -3.546 0.784 18.275 1.00 95.75 81 LEU A CA 1
ATOM 679 C C . LEU A 1 81 ? -4.700 -0.205 18.448 1.00 95.75 81 LEU A C 1
ATOM 681 O O . LEU A 1 81 ? -5.785 0.210 18.857 1.00 95.75 81 LEU A O 1
ATOM 685 N N . LEU A 1 82 ? -4.501 -1.486 18.123 1.00 92.00 82 LEU A N 1
ATOM 686 C CA . LEU A 1 82 ? -5.504 -2.504 18.396 1.00 92.00 82 LEU A CA 1
ATOM 687 C C . LEU A 1 82 ? -5.763 -2.576 19.910 1.00 92.00 82 LEU A C 1
ATOM 689 O O . LEU A 1 82 ? -4.805 -2.612 20.691 1.00 92.00 82 LEU A O 1
ATOM 693 N N . PRO A 1 83 ? -7.037 -2.617 20.342 1.00 84.88 83 PRO A N 1
ATOM 694 C CA . PRO A 1 83 ? -7.371 -2.868 21.732 1.00 84.88 83 PRO A CA 1
ATOM 695 C C . PRO A 1 83 ? -6.694 -4.160 22.178 1.00 84.88 83 PRO A C 1
ATOM 697 O O . PRO A 1 83 ? -6.899 -5.224 21.592 1.00 84.88 83 PRO A O 1
ATOM 700 N N . LYS A 1 84 ? -5.860 -4.068 23.209 1.00 80.69 84 LYS A N 1
ATOM 701 C CA . LYS A 1 84 ? -5.320 -5.257 23.858 1.00 80.69 84 LYS A CA 1
ATOM 702 C C . LYS A 1 84 ? -6.457 -5.839 24.686 1.00 80.69 84 LYS A C 1
ATOM 704 O O . LYS A 1 84 ? -7.014 -5.124 25.518 1.00 80.69 84 LYS A O 1
ATOM 709 N N . ASN A 1 85 ? -6.836 -7.090 24.425 1.00 65.38 85 ASN A N 1
ATOM 710 C CA . ASN A 1 85 ? -7.772 -7.778 25.309 1.00 65.38 85 ASN A CA 1
ATOM 711 C C . ASN A 1 85 ? -7.185 -7.770 26.736 1.00 65.38 85 ASN A C 1
ATOM 713 O O . ASN A 1 85 ? -5.987 -8.045 26.868 1.00 65.38 85 ASN A O 1
ATOM 717 N N . PRO A 1 86 ? -7.977 -7.402 27.758 1.00 55.72 86 PRO A N 1
ATOM 718 C CA . PRO A 1 86 ? -7.580 -7.549 29.153 1.00 55.72 86 PRO A CA 1
ATOM 719 C C . PRO A 1 86 ? -7.403 -9.020 29.544 1.00 55.72 86 PRO A C 1
ATOM 721 O O . PRO A 1 86 ? -8.061 -9.889 28.923 1.00 55.72 86 PRO A O 1
#

Radius of gyration: 14.72 Å; chains: 1; bounding box: 35×16×47 Å

Sequence (86 aa):
MVRAIDSSISRIQEVIDKLNRLDVPDNYKQATAAFRKSLEHELKGYEHFKRFVVSKDTNELDYFKIEFQLTLDYDKKFLNLLPKNP